Protein AF-A0A9W6AWZ1-F1 (afdb_monomer_lite)

InterPro domains:
  IPR001810 F-box domain [PS50181] (22-68)
  IPR036047 F-box-like domain superfamily [SSF81383] (18-100)

Radius of gyration: 22.12 Å; chains: 1; bounding box: 70×39×63 Å

Structure (mmCIF, N/CA/C/O backbone):
data_AF-A0A9W6AWZ1-F1
#
_entry.id   AF-A0A9W6AWZ1-F1
#
loop_
_atom_site.group_PDB
_atom_site.id
_atom_site.type_symbol
_atom_site.label_atom_id
_atom_site.label_alt_id
_atom_site.label_comp_id
_atom_site.label_asym_id
_atom_site.label_entity_id
_atom_site.label_seq_id
_atom_site.pdbx_PDB_ins_code
_atom_site.Cartn_x
_atom_site.Cartn_y
_atom_site.Cartn_z
_atom_site.occupancy
_atom_site.B_iso_or_equiv
_atom_site.auth_seq_id
_atom_site.auth_comp_id
_atom_site.auth_asym_id
_atom_site.auth_atom_id
_atom_site.pdbx_PDB_model_num
ATOM 1 N N . MET A 1 1 ? 7.495 22.831 8.424 1.00 39.12 1 MET A N 1
ATOM 2 C CA . MET A 1 1 ? 6.783 21.702 7.790 1.00 39.12 1 MET A CA 1
ATOM 3 C C . MET A 1 1 ? 7.810 21.012 6.913 1.00 39.12 1 MET A C 1
ATOM 5 O O . MET A 1 1 ? 8.041 21.479 5.810 1.00 39.12 1 MET A O 1
ATOM 9 N N . GLU A 1 2 ? 8.536 20.016 7.423 1.00 40.81 2 GLU A N 1
ATOM 10 C CA . GLU A 1 2 ? 9.503 19.313 6.572 1.00 40.81 2 GLU A CA 1
ATOM 11 C C . GLU A 1 2 ? 8.720 18.402 5.635 1.00 40.81 2 GLU A C 1
ATOM 13 O O . GLU A 1 2 ? 8.297 17.303 5.984 1.00 40.81 2 GLU A O 1
ATOM 18 N N . THR A 1 3 ? 8.425 18.916 4.447 1.00 54.72 3 THR A N 1
ATOM 19 C CA . THR A 1 3 ? 7.973 18.088 3.340 1.00 54.72 3 THR A CA 1
ATOM 20 C C . THR A 1 3 ? 9.076 17.070 3.088 1.00 54.72 3 THR A C 1
ATOM 22 O O . THR A 1 3 ? 10.195 17.474 2.774 1.00 54.72 3 THR A O 1
ATOM 25 N N . ASN A 1 4 ? 8.792 1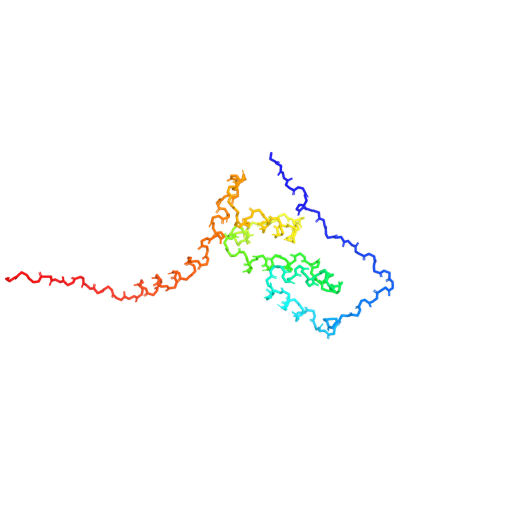5.775 3.243 1.00 66.44 4 ASN A N 1
ATOM 26 C CA . ASN A 1 4 ? 9.725 14.721 2.854 1.00 66.44 4 ASN A CA 1
ATOM 27 C C . ASN A 1 4 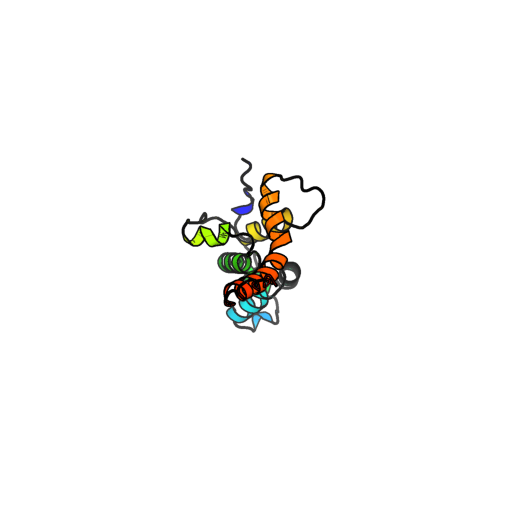? 9.941 14.824 1.335 1.00 66.44 4 ASN A C 1
ATOM 29 O O . ASN A 1 4 ? 9.192 14.258 0.539 1.00 66.44 4 ASN A O 1
ATOM 33 N N . SER A 1 5 ? 10.934 15.619 0.940 1.00 68.75 5 SER A N 1
ATOM 34 C CA . SER A 1 5 ? 11.281 15.934 -0.449 1.00 68.75 5 SER A CA 1
ATOM 35 C C . SER A 1 5 ? 11.625 14.670 -1.235 1.00 68.75 5 SER A C 1
ATOM 37 O O . SER A 1 5 ? 11.414 14.609 -2.446 1.00 68.75 5 SER A O 1
ATOM 39 N N . GLY A 1 6 ? 12.043 13.616 -0.526 1.00 78.62 6 GLY A N 1
ATOM 40 C CA . GLY A 1 6 ? 12.281 12.291 -1.071 1.00 78.62 6 GLY A CA 1
ATOM 41 C C . GLY A 1 6 ? 11.045 11.635 -1.686 1.00 78.62 6 GLY A C 1
ATOM 42 O O . GLY A 1 6 ? 11.215 10.779 -2.548 1.00 78.62 6 GLY A O 1
ATOM 43 N N . LEU A 1 7 ? 9.820 12.029 -1.312 1.00 84.62 7 LEU A N 1
ATOM 44 C CA . LEU A 1 7 ? 8.581 11.461 -1.868 1.00 84.62 7 LEU A CA 1
ATOM 45 C C . LEU A 1 7 ? 8.314 11.868 -3.321 1.00 84.62 7 LEU A C 1
ATOM 47 O O . LEU A 1 7 ? 7.504 11.225 -3.981 1.00 84.62 7 LEU A O 1
ATOM 51 N N . LYS A 1 8 ? 8.983 12.912 -3.815 1.00 85.81 8 LYS A N 1
ATOM 52 C CA . LYS A 1 8 ? 8.851 13.404 -5.195 1.00 85.81 8 LYS A CA 1
ATOM 53 C C . LYS A 1 8 ? 9.982 12.944 -6.108 1.00 85.81 8 LYS A C 1
ATOM 55 O O . LYS A 1 8 ? 9.989 13.237 -7.298 1.00 85.81 8 LYS A O 1
ATOM 60 N N . THR A 1 9 ? 10.978 12.252 -5.558 1.00 86.19 9 THR A N 1
ATOM 61 C CA . THR A 1 9 ? 12.109 11.786 -6.357 1.00 86.19 9 THR A CA 1
ATOM 62 C C . THR A 1 9 ? 11.634 10.711 -7.341 1.00 86.19 9 THR A C 1
ATOM 64 O O . THR A 1 9 ? 10.976 9.755 -6.909 1.00 86.19 9 THR A O 1
ATOM 67 N N . PRO A 1 10 ? 11.976 10.823 -8.636 1.00 83.19 10 PRO A N 1
ATOM 68 C CA . PRO A 1 10 ? 11.604 9.828 -9.635 1.00 83.19 10 PRO A CA 1
ATOM 69 C C . PRO A 1 10 ? 12.295 8.480 -9.381 1.00 83.19 10 PRO A C 1
ATOM 71 O O . PRO A 1 10 ? 13.177 8.346 -8.524 1.00 83.19 10 PRO A O 1
ATOM 74 N N . PHE A 1 11 ? 11.862 7.454 -10.112 1.00 83.38 11 PHE A N 1
ATOM 75 C CA . PHE A 1 11 ? 12.564 6.173 -10.140 1.00 83.38 11 PHE A CA 1
ATOM 76 C C . PHE A 1 11 ? 13.966 6.343 -10.733 1.00 83.38 11 PHE A C 1
ATOM 78 O O . PHE A 1 11 ? 14.197 7.222 -11.560 1.00 83.38 11 PHE A O 1
ATOM 85 N N . VAL A 1 12 ? 14.909 5.520 -10.270 1.00 82.69 12 VAL A N 1
ATOM 86 C CA . VAL A 1 12 ? 16.275 5.522 -10.802 1.00 82.69 12 VAL A CA 1
ATOM 87 C C . VAL A 1 12 ? 16.247 4.834 -12.156 1.00 82.69 12 VAL A C 1
ATOM 89 O O . VAL A 1 12 ? 15.901 3.654 -12.232 1.00 82.69 12 VAL A O 1
ATOM 92 N N . GLU A 1 13 ? 16.626 5.564 -13.197 1.00 78.69 13 GLU A N 1
ATOM 93 C CA . GLU A 1 13 ? 16.844 4.996 -14.519 1.00 78.69 13 GLU A CA 1
ATOM 94 C C . GLU A 1 13 ? 18.110 4.133 -14.485 1.00 78.69 13 GLU A C 1
ATOM 96 O O . GLU A 1 13 ? 19.180 4.574 -14.060 1.00 78.69 13 GLU A O 1
ATOM 101 N N . LEU A 1 14 ? 17.965 2.863 -14.856 1.00 78.75 14 LEU A N 1
ATOM 102 C CA . LEU A 1 14 ? 19.058 1.900 -14.854 1.00 78.75 14 LEU A CA 1
ATOM 103 C C . LEU A 1 14 ? 19.619 1.781 -16.269 1.00 78.75 14 LEU A C 1
ATOM 105 O O . LEU A 1 14 ? 18.917 1.336 -17.174 1.00 78.75 14 LEU A O 1
ATOM 109 N N . ASP A 1 15 ? 20.897 2.120 -16.444 1.00 79.06 15 ASP A N 1
ATOM 110 C CA . ASP A 1 15 ? 21.632 1.807 -17.671 1.00 79.06 15 ASP A CA 1
ATOM 111 C C . ASP A 1 15 ? 21.915 0.299 -17.719 1.00 79.06 15 ASP A C 1
ATOM 113 O O . ASP A 1 15 ? 22.820 -0.222 -17.058 1.00 79.06 15 ASP A O 1
ATOM 117 N N . LEU A 1 16 ? 21.089 -0.419 -18.480 1.00 74.81 16 LEU A N 1
ATOM 118 C CA . LEU A 1 16 ? 21.206 -1.864 -18.658 1.00 74.81 16 LEU A CA 1
ATOM 119 C C . LEU A 1 16 ? 22.311 -2.243 -19.652 1.00 74.81 16 LEU A C 1
ATOM 121 O O . LEU A 1 16 ? 22.721 -3.408 -19.666 1.00 74.81 16 LEU A O 1
ATOM 125 N N . ARG A 1 17 ? 22.818 -1.290 -20.452 1.00 80.31 17 ARG A N 1
ATOM 126 C CA . ARG A 1 17 ? 23.699 -1.557 -21.601 1.00 80.31 17 ARG A CA 1
ATOM 127 C C . ARG A 1 17 ? 23.169 -2.758 -22.405 1.00 80.31 17 ARG A C 1
ATOM 129 O O . ARG A 1 17 ? 21.983 -2.818 -22.713 1.00 80.31 17 ARG A O 1
ATOM 136 N N . ASP A 1 18 ? 24.013 -3.761 -22.648 1.00 75.06 18 ASP A N 1
ATOM 137 C CA . ASP A 1 18 ? 23.659 -5.006 -23.344 1.00 75.06 18 ASP A CA 1
ATOM 138 C C . ASP A 1 18 ? 23.222 -6.148 -22.409 1.00 75.06 18 ASP A C 1
ATOM 140 O O . ASP A 1 18 ? 23.031 -7.291 -22.841 1.00 75.06 18 ASP A O 1
ATOM 144 N N . ARG A 1 19 ? 23.088 -5.895 -21.100 1.00 69.19 19 ARG A N 1
ATOM 145 C CA . ARG A 1 19 ? 22.729 -6.947 -20.144 1.00 69.19 19 ARG A CA 1
ATOM 146 C C . ARG A 1 19 ? 21.257 -7.296 -20.313 1.00 69.19 19 ARG A C 1
ATOM 148 O O . ARG A 1 19 ? 20.378 -6.477 -20.068 1.00 69.19 19 ARG A O 1
ATOM 155 N N . LYS A 1 20 ? 20.991 -8.558 -20.652 1.00 71.56 20 LYS A N 1
ATOM 156 C CA . LYS A 1 20 ? 19.658 -9.168 -20.595 1.00 71.56 20 LYS A CA 1
ATOM 157 C C . LYS A 1 20 ? 19.607 -10.106 -19.391 1.00 71.56 20 LYS A C 1
ATOM 159 O O . LYS A 1 20 ? 20.061 -11.245 -19.502 1.00 71.56 20 LYS A O 1
ATOM 164 N N . PRO A 1 21 ? 19.118 -9.648 -18.226 1.00 68.75 21 PRO A N 1
ATOM 165 C CA . PRO A 1 21 ? 19.027 -10.496 -17.048 1.00 68.75 21 PRO A CA 1
ATOM 166 C C . PRO A 1 21 ? 18.102 -11.668 -17.353 1.00 68.75 21 PRO A C 1
ATOM 168 O O . PRO A 1 21 ? 16.927 -11.476 -17.671 1.00 68.75 21 PRO A O 1
ATOM 171 N N . VAL A 1 22 ? 18.628 -12.886 -17.260 1.00 79.81 22 VAL A N 1
ATOM 172 C CA . VAL A 1 22 ? 17.813 -14.089 -17.401 1.00 79.81 22 VAL A CA 1
ATOM 173 C C . VAL A 1 22 ? 16.963 -14.212 -16.143 1.00 79.81 22 VAL A C 1
ATOM 175 O O . VAL A 1 22 ? 17.479 -14.379 -15.043 1.00 79.81 22 VAL A O 1
ATOM 178 N N . SER A 1 23 ? 15.650 -14.099 -16.308 1.00 82.62 23 SER A N 1
ATOM 179 C CA . SER A 1 23 ? 14.681 -14.244 -15.228 1.00 82.62 23 SER A CA 1
ATOM 180 C C . SER A 1 23 ? 13.582 -15.207 -15.670 1.00 82.62 23 SER A C 1
ATOM 182 O O . SER A 1 23 ? 13.081 -15.056 -16.789 1.00 82.62 23 SER A O 1
ATOM 184 N N . PRO A 1 24 ? 13.159 -16.168 -14.826 1.00 87.25 24 PRO A N 1
ATOM 185 C CA . PRO A 1 24 ? 12.017 -17.024 -15.146 1.00 87.25 24 PRO A CA 1
ATOM 186 C C . PRO A 1 24 ? 10.737 -16.200 -15.349 1.00 87.25 24 PRO A C 1
ATOM 188 O O . PRO A 1 24 ? 9.905 -16.556 -16.179 1.00 87.25 24 PRO A O 1
ATOM 191 N N . PHE A 1 25 ? 10.627 -15.052 -14.671 1.00 89.62 25 PHE A N 1
ATOM 192 C CA . PHE A 1 25 ? 9.510 -14.119 -14.814 1.00 89.62 25 PHE A CA 1
ATOM 193 C C . PHE A 1 25 ? 9.493 -13.404 -16.167 1.00 89.62 25 PHE A C 1
ATOM 195 O O . PHE A 1 25 ? 8.422 -13.051 -16.641 1.00 89.62 25 PHE A O 1
ATOM 202 N N . GLY A 1 26 ? 10.644 -13.263 -16.835 1.00 86.88 26 GLY A N 1
ATOM 203 C CA . GLY A 1 26 ? 10.723 -12.629 -18.155 1.00 86.88 26 GLY A CA 1
ATOM 204 C C . GLY A 1 26 ? 10.045 -13.424 -19.276 1.00 86.88 26 GLY A C 1
ATOM 205 O O . GLY A 1 26 ? 9.911 -12.915 -20.383 1.00 86.88 26 GLY A O 1
ATOM 206 N N . LYS A 1 27 ? 9.629 -14.667 -19.004 1.00 89.69 27 LYS A N 1
ATOM 207 C CA . LYS A 1 27 ? 8.847 -15.508 -19.924 1.00 89.69 27 LYS A CA 1
ATOM 208 C C . LYS A 1 27 ? 7.336 -15.381 -19.709 1.00 89.69 27 LYS A C 1
ATOM 210 O O . LYS A 1 27 ? 6.571 -15.940 -20.490 1.00 89.69 27 LYS A O 1
ATOM 215 N N . LEU A 1 28 ? 6.910 -14.718 -18.635 1.00 92.69 28 LEU A N 1
ATOM 216 C CA . LEU A 1 28 ? 5.503 -14.553 -18.290 1.00 92.69 28 LEU A CA 1
ATOM 217 C C . LEU A 1 28 ? 4.960 -13.247 -18.889 1.00 92.69 28 LEU A C 1
ATOM 219 O O . LEU A 1 28 ? 5.715 -12.281 -19.018 1.00 92.69 28 LEU A O 1
ATOM 223 N N . PRO A 1 29 ? 3.655 -13.178 -19.204 1.00 93.44 29 PRO A N 1
ATOM 224 C CA . PRO A 1 29 ? 2.999 -11.908 -19.493 1.00 93.44 29 PRO A CA 1
ATOM 225 C C . PRO A 1 29 ? 3.147 -10.934 -18.319 1.00 93.44 29 PRO A C 1
ATOM 227 O O . PRO A 1 29 ? 3.098 -11.344 -17.153 1.00 93.44 29 PRO A O 1
ATOM 230 N N . LEU A 1 30 ? 3.302 -9.644 -18.623 1.00 91.06 30 LEU A N 1
ATOM 231 C CA . LEU A 1 30 ? 3.543 -8.594 -17.628 1.00 91.06 30 LEU A CA 1
ATOM 232 C C . LEU A 1 30 ? 2.448 -8.562 -16.556 1.00 91.06 30 LEU A C 1
ATOM 234 O O . LEU A 1 30 ? 2.730 -8.388 -15.372 1.00 91.06 30 LEU A O 1
ATOM 238 N N . GLU A 1 31 ? 1.204 -8.799 -16.963 1.00 92.44 31 GLU A N 1
ATOM 239 C CA . GLU A 1 31 ? 0.032 -8.826 -16.095 1.00 92.44 31 GLU A CA 1
ATOM 240 C C . GLU A 1 31 ? 0.156 -9.922 -15.035 1.00 92.44 31 GLU A C 1
ATOM 242 O O . GLU A 1 31 ? -0.174 -9.700 -13.872 1.00 92.44 31 GLU A O 1
ATOM 247 N N . ILE A 1 32 ? 0.677 -11.094 -15.411 1.00 95.06 32 ILE A N 1
ATOM 248 C CA . ILE A 1 32 ? 0.887 -12.211 -14.485 1.00 95.06 32 ILE A CA 1
ATOM 249 C C . ILE A 1 32 ? 1.982 -11.861 -13.483 1.00 95.06 32 ILE A C 1
ATOM 251 O O . ILE A 1 32 ? 1.812 -12.089 -12.286 1.00 95.06 32 ILE A O 1
ATOM 255 N N . VAL A 1 33 ? 3.075 -11.247 -13.942 1.00 94.31 33 VAL A N 1
ATOM 256 C CA . VAL A 1 33 ? 4.145 -10.776 -13.053 1.00 94.31 33 VAL A CA 1
ATOM 257 C C . VAL A 1 33 ? 3.610 -9.732 -12.069 1.00 94.31 33 VAL A C 1
ATOM 259 O O . VAL A 1 33 ? 3.893 -9.813 -10.875 1.00 94.31 33 VAL A O 1
ATOM 262 N N . TYR A 1 34 ? 2.775 -8.797 -12.531 1.00 93.31 34 TYR A N 1
ATOM 263 C CA . TYR A 1 34 ? 2.111 -7.817 -11.670 1.00 93.31 34 TYR A CA 1
ATOM 264 C C . TYR A 1 34 ? 1.226 -8.477 -10.619 1.00 93.31 34 TYR A C 1
ATOM 266 O O . TYR A 1 34 ? 1.311 -8.106 -9.450 1.00 93.31 34 TYR A O 1
ATOM 274 N N . GLN A 1 35 ? 0.409 -9.462 -10.999 1.00 93.81 35 GLN A N 1
ATOM 275 C CA . GLN A 1 35 ? -0.430 -10.183 -10.041 1.00 93.81 35 GLN A CA 1
ATOM 276 C C . GLN A 1 35 ? 0.418 -10.899 -8.992 1.00 93.81 35 GLN A C 1
ATOM 278 O O . GLN A 1 35 ? 0.181 -10.705 -7.802 1.00 93.81 35 GLN A O 1
ATOM 283 N N . ILE A 1 36 ? 1.453 -11.637 -9.412 1.00 94.75 36 ILE A N 1
ATOM 284 C CA . ILE A 1 36 ? 2.392 -12.297 -8.493 1.00 94.75 36 ILE A CA 1
ATOM 285 C C . ILE A 1 36 ? 2.936 -11.278 -7.488 1.00 94.75 36 ILE A C 1
ATOM 287 O O . ILE A 1 36 ? 2.792 -11.473 -6.285 1.00 94.75 36 ILE A O 1
ATOM 291 N N . CYS A 1 37 ? 3.482 -10.157 -7.967 1.00 95.06 37 CYS A N 1
ATOM 292 C CA . CYS A 1 37 ? 4.027 -9.111 -7.106 1.00 95.06 37 CYS A CA 1
ATOM 293 C C . CYS A 1 37 ? 2.981 -8.504 -6.156 1.00 95.06 37 CYS A C 1
ATOM 295 O O . CYS A 1 37 ? 3.320 -8.183 -5.019 1.00 95.06 37 CYS A O 1
ATOM 297 N N . LYS A 1 38 ? 1.716 -8.362 -6.578 1.00 93.25 38 LYS A N 1
ATOM 298 C CA . LYS A 1 38 ? 0.637 -7.820 -5.731 1.00 93.25 38 LYS A CA 1
ATOM 299 C C . LYS A 1 38 ? 0.196 -8.765 -4.614 1.00 93.25 38 LYS A C 1
ATOM 301 O O . LYS A 1 38 ? -0.292 -8.277 -3.597 1.00 93.25 38 LYS A O 1
ATOM 306 N N . PHE A 1 39 ? 0.371 -10.074 -4.783 1.00 94.19 39 PHE A N 1
ATOM 307 C CA . PHE A 1 39 ? 0.070 -11.072 -3.750 1.00 94.19 39 PHE A CA 1
ATOM 308 C C . PHE A 1 39 ? 1.207 -11.282 -2.744 1.00 94.19 39 PHE A C 1
ATOM 310 O O . PHE A 1 39 ? 0.993 -11.912 -1.709 1.00 94.19 39 PHE A O 1
ATOM 317 N N . LEU A 1 40 ? 2.409 -10.769 -3.018 1.00 94.62 40 LEU A N 1
ATOM 318 C CA . LEU A 1 40 ? 3.533 -10.903 -2.098 1.00 94.62 40 LEU A CA 1
ATOM 319 C C . LEU A 1 40 ? 3.411 -9.925 -0.920 1.00 94.62 40 LEU A C 1
ATOM 321 O O . LEU A 1 40 ? 3.131 -8.741 -1.140 1.00 94.62 40 LEU A O 1
ATOM 325 N N . PRO A 1 41 ? 3.710 -10.370 0.317 1.00 92.00 41 PRO A N 1
ATOM 326 C CA . PRO A 1 41 ? 3.975 -9.468 1.430 1.00 92.00 41 PRO A CA 1
ATOM 327 C C . PRO A 1 41 ? 5.126 -8.513 1.102 1.00 92.00 41 PRO A C 1
ATOM 329 O O . PRO A 1 41 ? 6.022 -8.853 0.328 1.00 92.00 41 PRO A O 1
ATOM 332 N N . SER A 1 42 ? 5.134 -7.345 1.742 1.00 90.62 42 SER A N 1
ATOM 333 C CA . SER A 1 42 ? 6.127 -6.289 1.502 1.00 90.62 42 SER A CA 1
ATOM 334 C C . SER A 1 42 ? 7.573 -6.778 1.509 1.00 90.62 42 SER A C 1
ATOM 336 O O . SER A 1 42 ? 8.334 -6.497 0.584 1.00 90.62 42 SER A O 1
ATOM 338 N N . ASP A 1 43 ? 7.954 -7.538 2.538 1.00 91.94 43 ASP A N 1
ATOM 339 C CA . ASP A 1 43 ? 9.334 -7.988 2.715 1.00 91.94 43 ASP A CA 1
ATOM 340 C C . ASP A 1 43 ? 9.739 -8.985 1.625 1.00 91.94 43 ASP A C 1
ATOM 342 O O . ASP A 1 43 ? 10.839 -8.902 1.080 1.00 91.94 43 ASP A O 1
ATOM 346 N N . SER A 1 44 ? 8.821 -9.869 1.224 1.00 95.31 44 SER A N 1
ATOM 347 C CA . SER A 1 44 ? 9.030 -10.789 0.103 1.00 95.31 44 SER A CA 1
ATOM 348 C C . SER A 1 44 ? 9.110 -10.054 -1.233 1.00 95.31 44 SER A C 1
ATOM 350 O O . SER A 1 44 ? 9.945 -10.400 -2.067 1.00 95.31 44 SER A O 1
ATOM 352 N N . LEU A 1 45 ? 8.285 -9.022 -1.439 1.00 94.81 45 LEU A N 1
ATOM 353 C CA . LEU A 1 45 ? 8.342 -8.186 -2.636 1.00 94.81 45 LEU A CA 1
ATOM 354 C C . LEU A 1 45 ? 9.680 -7.441 -2.719 1.00 94.81 45 LEU A C 1
ATOM 356 O O . LEU A 1 45 ? 10.304 -7.436 -3.778 1.00 94.81 45 LEU A O 1
ATOM 360 N N . LYS A 1 46 ? 10.160 -6.866 -1.608 1.00 92.69 46 LYS A N 1
ATOM 361 C CA . LYS A 1 46 ? 11.481 -6.218 -1.539 1.00 92.69 46 LYS A CA 1
ATOM 362 C C . LYS A 1 46 ? 12.594 -7.199 -1.885 1.00 92.69 46 LYS A C 1
ATOM 364 O O . LYS A 1 46 ? 13.337 -6.939 -2.830 1.00 92.69 46 LYS A O 1
ATOM 369 N N . ALA A 1 47 ? 12.639 -8.348 -1.211 1.00 94.81 47 ALA A N 1
ATOM 370 C CA . ALA A 1 47 ? 13.629 -9.387 -1.478 1.00 94.81 47 ALA A CA 1
ATOM 371 C C . ALA A 1 47 ? 13.601 -9.839 -2.949 1.00 94.81 47 ALA A C 1
ATOM 373 O O . ALA A 1 47 ? 14.645 -9.992 -3.579 1.00 94.81 47 ALA A O 1
ATOM 374 N N . LEU A 1 48 ? 12.410 -9.981 -3.541 1.00 93.94 48 LEU A N 1
ATOM 375 C CA . LEU A 1 48 ? 12.271 -10.344 -4.949 1.00 93.94 48 LEU A CA 1
ATOM 376 C C . LEU A 1 48 ? 12.778 -9.242 -5.894 1.00 93.94 48 LEU A C 1
ATOM 378 O O . LEU A 1 48 ? 13.436 -9.548 -6.890 1.00 93.94 48 LEU A O 1
ATOM 382 N N . THR A 1 49 ? 12.507 -7.968 -5.593 1.00 92.62 49 THR A N 1
ATOM 383 C CA . THR A 1 49 ? 13.026 -6.839 -6.385 1.00 92.62 49 THR A CA 1
ATOM 384 C C . THR A 1 49 ? 14.542 -6.684 -6.285 1.00 92.62 49 THR A C 1
ATOM 386 O O . THR A 1 49 ? 15.152 -6.149 -7.206 1.00 92.62 49 THR A O 1
ATOM 389 N N . GLU A 1 50 ? 15.158 -7.147 -5.199 1.00 91.25 50 GLU A N 1
ATOM 390 C CA . GLU A 1 50 ? 16.615 -7.183 -5.039 1.00 91.25 50 GLU A CA 1
ATOM 391 C C . GLU A 1 50 ? 17.229 -8.384 -5.771 1.00 91.25 50 GLU A C 1
ATOM 393 O O . GLU A 1 50 ? 18.268 -8.256 -6.416 1.00 91.25 50 GLU A O 1
ATOM 398 N N . ALA A 1 51 ? 16.559 -9.539 -5.732 1.00 91.56 51 ALA A N 1
ATOM 399 C CA . ALA A 1 51 ? 17.031 -10.772 -6.357 1.00 91.56 51 ALA A CA 1
ATOM 400 C C . ALA A 1 51 ? 16.854 -10.805 -7.887 1.00 91.56 51 ALA A C 1
ATOM 402 O O . ALA A 1 51 ? 17.562 -11.543 -8.573 1.00 91.56 51 ALA A O 1
ATOM 403 N N . SER A 1 52 ? 15.907 -10.043 -8.447 1.00 91.06 52 SER A N 1
ATOM 404 C CA . SER A 1 52 ? 15.604 -10.060 -9.881 1.00 91.06 52 SER A CA 1
ATOM 405 C C . SER A 1 52 ? 15.531 -8.659 -10.476 1.00 91.06 52 SER A C 1
ATOM 407 O O . SER A 1 52 ? 14.575 -7.919 -10.248 1.00 91.06 52 SER A O 1
ATOM 409 N N . LEU A 1 53 ? 16.488 -8.334 -11.354 1.00 88.75 53 LEU A N 1
ATOM 410 C CA . LEU A 1 53 ? 16.483 -7.071 -12.100 1.00 88.75 53 LEU A CA 1
ATOM 411 C C . LEU A 1 53 ? 15.226 -6.915 -12.971 1.00 88.75 53 LEU A C 1
ATOM 413 O O . LEU A 1 53 ? 14.694 -5.818 -13.086 1.00 88.75 53 LEU A O 1
ATOM 417 N N . HIS A 1 54 ? 14.704 -8.009 -13.538 1.00 90.19 54 HIS A N 1
ATOM 418 C CA . HIS A 1 54 ? 13.444 -7.965 -14.284 1.00 90.19 54 HIS A CA 1
ATOM 419 C C . HIS A 1 54 ? 12.287 -7.488 -13.394 1.00 90.19 54 HIS A C 1
ATOM 421 O O . HIS A 1 54 ? 11.567 -6.570 -13.771 1.00 90.19 54 HIS A O 1
ATOM 427 N N . ILE A 1 55 ? 12.152 -8.048 -12.187 1.00 92.75 55 ILE A N 1
ATOM 428 C CA . ILE A 1 55 ? 11.112 -7.632 -11.234 1.00 92.75 55 ILE A CA 1
ATOM 429 C C . ILE A 1 55 ? 11.355 -6.207 -10.739 1.00 92.75 55 ILE A C 1
ATOM 431 O O . ILE A 1 55 ? 10.406 -5.433 -10.603 1.00 92.75 55 ILE A O 1
ATOM 435 N N . HIS A 1 56 ? 12.614 -5.826 -10.512 1.00 91.38 56 HIS A N 1
ATOM 436 C CA . HIS A 1 56 ? 12.959 -4.452 -10.172 1.00 91.38 56 HIS A CA 1
ATOM 437 C C . HIS A 1 56 ? 12.390 -3.471 -11.200 1.00 91.38 56 HIS A C 1
ATOM 439 O O . HIS A 1 56 ? 11.656 -2.569 -10.815 1.00 91.38 56 HIS A O 1
ATOM 445 N N . LEU A 1 57 ? 12.683 -3.682 -12.488 1.00 89.06 57 LEU A N 1
ATOM 446 C CA . LEU A 1 57 ? 12.243 -2.817 -13.588 1.00 89.06 57 LEU A CA 1
ATOM 447 C C . LEU A 1 57 ? 10.721 -2.810 -13.737 1.00 89.06 57 LEU A C 1
ATOM 449 O O . LEU A 1 57 ? 10.106 -1.753 -13.810 1.00 89.06 57 LEU A O 1
ATOM 453 N N . VAL A 1 58 ? 10.106 -3.991 -13.712 1.00 89.44 58 VAL A N 1
ATOM 454 C CA . VAL A 1 58 ? 8.652 -4.170 -13.816 1.00 89.44 58 VAL A CA 1
ATOM 455 C C . VAL A 1 58 ? 7.916 -3.428 -12.695 1.00 89.44 58 VAL A C 1
ATOM 457 O O . VAL A 1 58 ? 6.879 -2.814 -12.934 1.00 89.44 58 VAL A O 1
ATOM 460 N N . THR A 1 59 ? 8.471 -3.412 -11.481 1.00 91.69 59 THR A N 1
ATOM 461 C CA . THR A 1 59 ? 7.907 -2.669 -10.343 1.00 91.69 59 THR A CA 1
ATOM 462 C C . THR A 1 59 ? 8.326 -1.195 -10.290 1.00 91.69 59 THR A C 1
ATOM 464 O O . THR A 1 59 ? 7.941 -0.508 -9.349 1.00 91.69 59 THR A O 1
ATOM 467 N N . GLN A 1 60 ? 9.065 -0.647 -11.262 1.00 89.50 60 GLN A N 1
ATOM 468 C CA . GLN A 1 60 ? 9.297 0.807 -11.373 1.00 89.50 60 GLN A CA 1
ATOM 469 C C . GLN A 1 60 ? 8.105 1.559 -12.002 1.00 89.50 60 GLN A C 1
ATOM 471 O O . GLN A 1 60 ? 8.269 2.618 -12.599 1.00 89.50 60 GLN A O 1
ATOM 476 N N . ASP A 1 61 ? 6.889 1.038 -11.845 1.00 89.94 61 ASP A N 1
ATOM 477 C CA . ASP A 1 61 ? 5.657 1.696 -12.263 1.00 89.94 61 ASP A CA 1
ATOM 478 C C . ASP A 1 61 ? 4.930 2.316 -11.059 1.00 89.94 61 ASP A C 1
ATOM 480 O O . ASP A 1 61 ? 4.660 1.667 -10.045 1.00 89.94 61 ASP A O 1
ATOM 484 N N . ASN A 1 62 ? 4.584 3.596 -11.171 1.00 91.31 62 ASN A N 1
ATOM 485 C CA . ASN A 1 62 ? 3.910 4.322 -10.102 1.00 91.31 62 ASN A CA 1
ATOM 486 C C . ASN A 1 62 ? 2.467 3.829 -9.890 1.00 91.31 62 ASN A C 1
ATOM 488 O O . ASN A 1 62 ? 1.970 3.839 -8.760 1.00 91.31 62 ASN A O 1
ATOM 492 N N . LEU A 1 63 ? 1.795 3.381 -10.959 1.00 89.94 63 LEU A N 1
ATOM 493 C CA . LEU A 1 63 ? 0.435 2.852 -10.875 1.00 89.94 63 LEU A CA 1
ATOM 494 C C . LEU A 1 63 ? 0.411 1.523 -10.112 1.00 89.94 63 LEU A C 1
ATOM 496 O O . LEU A 1 63 ? -0.444 1.352 -9.239 1.00 89.94 63 LEU A O 1
ATOM 500 N N . PHE A 1 64 ? 1.373 0.633 -10.372 1.00 93.06 64 PHE A N 1
ATOM 501 C CA . PHE A 1 64 ? 1.582 -0.588 -9.596 1.00 93.06 64 PHE A CA 1
ATOM 502 C C . PHE A 1 64 ? 1.639 -0.292 -8.091 1.00 93.06 64 PHE A C 1
ATOM 504 O O . PHE A 1 64 ? 0.835 -0.836 -7.332 1.00 93.06 64 PHE A O 1
ATOM 511 N N . TRP A 1 65 ? 2.514 0.620 -7.648 1.00 93.56 65 TRP A N 1
ATOM 512 C CA . TRP A 1 65 ? 2.647 0.933 -6.218 1.00 93.56 65 TRP A CA 1
ATOM 513 C C . TRP A 1 65 ? 1.404 1.597 -5.640 1.00 93.56 65 TRP A C 1
ATOM 515 O O . TRP A 1 65 ? 1.021 1.281 -4.517 1.00 93.56 65 TRP A O 1
ATOM 525 N N . LYS A 1 66 ? 0.722 2.458 -6.403 1.00 91.44 66 LYS A N 1
ATOM 526 C CA . LYS A 1 66 ? -0.560 3.033 -5.980 1.00 91.44 66 LYS A CA 1
ATOM 527 C C . LYS A 1 66 ? -1.589 1.941 -5.688 1.00 91.44 66 LYS A C 1
ATOM 529 O O . LYS A 1 66 ? -2.221 1.960 -4.634 1.00 91.44 66 LYS A O 1
ATOM 534 N N . GLN A 1 67 ? -1.745 0.983 -6.601 1.00 91.50 67 GLN A N 1
ATOM 535 C CA . GLN A 1 67 ? -2.669 -0.137 -6.418 1.00 91.50 67 GLN A CA 1
ATOM 536 C C . GLN A 1 67 ? -2.225 -1.061 -5.279 1.00 91.50 67 GLN A C 1
ATOM 538 O O . GLN A 1 67 ? -3.054 -1.511 -4.491 1.00 91.50 67 GLN A O 1
ATOM 543 N N . TYR A 1 68 ? -0.923 -1.326 -5.172 1.00 93.69 68 TYR A N 1
ATOM 544 C CA . TYR A 1 68 ? -0.350 -2.147 -4.111 1.00 93.69 68 TYR A CA 1
ATOM 545 C C . TYR A 1 68 ? -0.607 -1.537 -2.729 1.00 93.69 68 TYR A C 1
ATOM 547 O O . TYR A 1 68 ? -1.038 -2.244 -1.821 1.00 93.69 68 TYR A O 1
ATOM 555 N N . MET A 1 69 ? -0.436 -0.219 -2.583 1.00 92.62 69 MET A N 1
ATOM 556 C CA . MET A 1 69 ? -0.785 0.527 -1.371 1.00 92.62 69 MET A CA 1
ATOM 557 C C . MET A 1 69 ? -2.276 0.434 -1.047 1.00 92.62 69 MET A C 1
ATOM 559 O O . MET A 1 69 ? -2.635 0.171 0.095 1.00 92.62 69 MET A O 1
ATOM 563 N N . GLN A 1 70 ? -3.145 0.634 -2.041 1.00 90.81 70 GLN A N 1
ATOM 564 C CA . GLN A 1 70 ? -4.597 0.570 -1.845 1.00 90.81 70 GLN A CA 1
ATOM 565 C C . GLN A 1 70 ? -5.058 -0.792 -1.319 1.00 90.81 70 GLN A C 1
ATOM 567 O O . GLN A 1 70 ? -6.007 -0.844 -0.542 1.00 90.81 70 GLN A O 1
ATOM 572 N N . GLN A 1 71 ? -4.386 -1.866 -1.735 1.00 90.62 71 GLN A N 1
ATOM 573 C CA . GLN A 1 71 ? -4.671 -3.230 -1.301 1.00 90.62 71 GLN A CA 1
ATOM 574 C C . GLN A 1 71 ? -4.034 -3.564 0.058 1.00 90.62 71 GLN A C 1
ATOM 576 O O . GLN A 1 71 ? -4.689 -4.155 0.906 1.00 90.62 71 GLN A O 1
ATOM 581 N N . ASN A 1 72 ? -2.768 -3.192 0.277 1.00 91.75 72 ASN A N 1
ATOM 582 C CA . ASN A 1 72 ? -1.986 -3.634 1.442 1.00 91.75 72 ASN A CA 1
ATOM 583 C C . ASN A 1 72 ? -2.001 -2.648 2.624 1.00 91.75 72 ASN A C 1
ATOM 585 O O . ASN A 1 72 ? -1.518 -2.971 3.709 1.00 91.75 72 ASN A O 1
ATOM 589 N N . MET A 1 73 ? -2.535 -1.437 2.442 1.00 92.25 73 MET A N 1
ATOM 590 C CA . MET A 1 73 ? -2.688 -0.428 3.498 1.00 92.25 73 MET A CA 1
ATOM 591 C C . MET A 1 73 ? -4.146 0.059 3.616 1.00 92.25 73 MET A C 1
ATOM 593 O O . MET A 1 73 ? -4.396 1.263 3.526 1.00 92.25 73 MET A O 1
ATOM 597 N N . PRO A 1 74 ? -5.128 -0.840 3.834 1.00 91.19 74 PRO A N 1
ATOM 598 C CA . PRO A 1 74 ? -6.547 -0.468 3.920 1.00 91.19 74 PRO A CA 1
ATOM 599 C C . PRO A 1 74 ? -6.856 0.502 5.078 1.00 91.19 74 PRO A C 1
ATOM 601 O O . PRO A 1 74 ? -7.744 1.343 4.970 1.00 91.19 74 PRO A O 1
ATOM 604 N N . TRP A 1 75 ? -6.048 0.472 6.141 1.00 91.25 75 TRP A N 1
ATOM 605 C CA . TRP A 1 75 ? -6.091 1.390 7.288 1.00 91.25 75 TRP A CA 1
ATOM 606 C C . TRP A 1 75 ? -5.673 2.839 6.977 1.00 91.25 75 TRP A C 1
ATOM 608 O O . TRP A 1 75 ? -5.847 3.733 7.815 1.00 91.25 75 TRP A O 1
ATOM 618 N N . PHE A 1 76 ? -5.098 3.091 5.797 1.00 91.44 76 PHE A N 1
ATOM 619 C CA . PHE A 1 76 ? -4.715 4.420 5.322 1.00 91.44 76 PHE A CA 1
ATOM 620 C C . PHE A 1 76 ? -5.775 4.965 4.356 1.00 91.44 76 PHE A C 1
ATOM 622 O O . PHE A 1 76 ? -5.568 5.086 3.144 1.00 91.44 76 PHE A O 1
ATOM 629 N N . TRP A 1 77 ? -6.955 5.270 4.898 1.00 84.56 77 TRP A N 1
ATOM 630 C CA . TRP A 1 77 ? -8.116 5.705 4.118 1.00 84.56 77 TRP A CA 1
ATOM 631 C C . TRP A 1 77 ? -7.898 7.023 3.371 1.00 84.56 77 TRP A C 1
ATOM 633 O O . TRP A 1 77 ? -8.630 7.303 2.427 1.00 84.56 77 TRP A O 1
ATOM 643 N N . GLU A 1 78 ? -6.892 7.824 3.727 1.00 85.00 78 GLU A N 1
ATOM 644 C CA . GLU A 1 78 ? -6.555 9.065 3.028 1.00 85.00 78 GLU A CA 1
ATOM 645 C C . GLU A 1 78 ? -6.224 8.790 1.554 1.00 85.00 78 GLU A C 1
ATOM 647 O O . GLU A 1 78 ? -6.620 9.549 0.670 1.00 85.00 78 GLU A O 1
ATOM 652 N N . LEU A 1 79 ? -5.587 7.649 1.268 1.00 80.56 79 LEU A N 1
ATOM 653 C CA . LEU A 1 79 ? -5.310 7.206 -0.099 1.00 80.56 79 LEU A CA 1
ATOM 654 C C . LEU A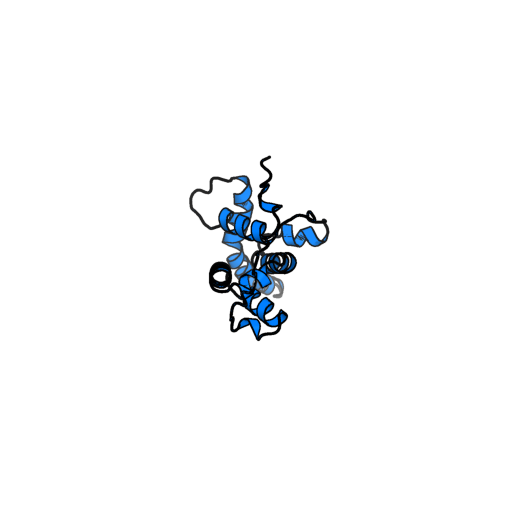 1 79 ? -6.580 6.802 -0.863 1.00 80.56 79 LEU A C 1
ATOM 656 O O . LEU A 1 79 ? -6.635 6.935 -2.087 1.00 80.56 79 LEU A O 1
ATOM 660 N N . GLN A 1 80 ? -7.599 6.314 -0.154 1.00 74.94 80 GLN A N 1
ATOM 661 C CA . GLN A 1 80 ? -8.886 5.927 -0.736 1.00 74.94 80 GLN A CA 1
ATOM 662 C C . GLN A 1 80 ? -9.794 7.146 -0.948 1.00 74.94 80 GLN A C 1
ATOM 664 O O . GLN A 1 80 ? -10.427 7.274 -1.996 1.00 74.94 80 GLN A O 1
ATOM 669 N N . ALA A 1 81 ? -9.803 8.079 0.008 1.00 71.75 81 ALA A N 1
ATOM 670 C CA . ALA A 1 81 ? -10.527 9.348 -0.060 1.00 71.75 81 ALA A CA 1
ATOM 671 C C . ALA A 1 81 ? -9.964 10.278 -1.149 1.00 71.75 81 ALA A C 1
ATOM 673 O O . ALA A 1 81 ? -10.707 11.029 -1.784 1.00 71.75 81 ALA A O 1
ATOM 674 N N . ALA A 1 82 ? -8.666 10.161 -1.447 1.00 64.69 82 ALA A N 1
ATOM 675 C CA . ALA A 1 82 ? -8.011 10.859 -2.549 1.00 64.69 82 ALA A CA 1
ATOM 676 C C . ALA A 1 82 ? -8.507 10.442 -3.950 1.00 64.69 82 ALA A C 1
ATOM 678 O O . ALA A 1 82 ? -8.035 10.986 -4.942 1.00 64.69 82 ALA A O 1
ATOM 679 N N . LYS A 1 83 ? -9.488 9.535 -4.096 1.00 59.78 83 LYS A N 1
ATOM 680 C CA . LYS A 1 83 ? -10.157 9.327 -5.397 1.00 59.78 83 LYS A CA 1
ATOM 681 C C . LYS A 1 83 ? -10.785 10.618 -5.948 1.00 59.78 83 LYS A C 1
ATOM 683 O O . LYS A 1 83 ? -10.816 10.787 -7.162 1.00 59.78 83 LYS A O 1
ATOM 688 N N . ASN A 1 84 ? -11.197 11.540 -5.070 1.00 56.34 84 ASN A N 1
ATOM 689 C CA . ASN A 1 84 ? -11.813 12.819 -5.448 1.00 56.34 84 ASN A CA 1
ATOM 690 C C . ASN A 1 84 ? -10.849 14.020 -5.389 1.00 56.34 84 ASN A C 1
ATOM 692 O O . ASN A 1 84 ? -11.175 15.093 -5.890 1.00 56.34 84 ASN A O 1
ATOM 696 N N . GLN A 1 85 ? -9.661 13.860 -4.797 1.00 63.44 85 GLN A N 1
ATOM 697 C CA . GLN A 1 85 ? -8.641 14.909 -4.701 1.00 63.44 85 GLN A CA 1
ATOM 698 C C . GLN A 1 85 ? -7.432 14.502 -5.539 1.00 63.44 85 GLN A C 1
ATOM 700 O O . GLN A 1 85 ? -6.838 13.454 -5.304 1.00 63.44 85 GLN A O 1
ATOM 705 N N . LYS A 1 86 ? -7.043 15.318 -6.525 1.00 64.69 86 LYS A N 1
ATOM 706 C CA . LYS A 1 86 ? -5.861 15.023 -7.347 1.00 64.69 86 LYS A CA 1
ATOM 707 C C . LYS A 1 86 ? -4.622 14.969 -6.449 1.00 64.69 86 LYS A C 1
ATOM 709 O O . LYS A 1 86 ? -4.153 16.003 -5.978 1.00 64.69 86 LYS A O 1
ATOM 714 N N . ALA A 1 87 ? -4.101 13.763 -6.223 1.00 71.31 87 ALA A N 1
ATOM 715 C CA . ALA A 1 87 ? -2.778 13.591 -5.639 1.00 71.31 87 ALA A CA 1
ATOM 716 C C . ALA A 1 87 ? -1.744 14.349 -6.497 1.00 71.31 87 ALA A C 1
ATOM 718 O O . ALA A 1 87 ? -1.947 14.470 -7.712 1.00 71.31 87 ALA A O 1
ATOM 719 N N . PRO A 1 88 ? -0.651 14.853 -5.900 1.00 80.00 88 PRO A N 1
ATOM 720 C CA . PRO A 1 88 ? 0.411 15.502 -6.659 1.00 80.00 88 PRO A CA 1
ATOM 721 C C . PRO A 1 88 ? 0.889 14.594 -7.797 1.00 80.00 88 PRO A C 1
ATOM 723 O O . PRO A 1 88 ? 1.145 13.409 -7.576 1.00 80.00 88 PRO A O 1
ATOM 726 N N . ALA A 1 89 ? 0.987 15.137 -9.013 1.00 77.75 89 ALA A N 1
ATOM 727 C CA . ALA A 1 89 ? 1.379 14.365 -10.196 1.00 77.75 89 ALA A CA 1
ATOM 728 C C . ALA A 1 89 ? 2.798 13.776 -10.075 1.00 77.75 89 ALA A C 1
ATOM 730 O O . ALA A 1 89 ? 3.107 12.769 -10.700 1.00 77.75 89 ALA A O 1
ATOM 731 N N . ASP A 1 90 ? 3.635 14.392 -9.241 1.00 84.81 90 ASP A N 1
ATOM 732 C CA . ASP A 1 90 ? 5.020 14.023 -8.961 1.00 84.81 90 ASP A CA 1
ATOM 733 C C . ASP A 1 90 ? 5.180 13.075 -7.757 1.00 84.81 90 ASP A C 1
ATOM 735 O O . ASP A 1 90 ? 6.301 12.783 -7.347 1.00 84.81 90 ASP A O 1
ATOM 739 N N . LEU A 1 91 ? 4.087 12.581 -7.165 1.00 88.81 91 LEU A N 1
ATOM 740 C CA . LEU A 1 91 ? 4.155 11.678 -6.017 1.00 88.81 91 LEU A CA 1
ATOM 741 C C . LEU A 1 91 ? 4.682 10.293 -6.420 1.00 88.81 91 LEU A C 1
ATOM 743 O O . LEU A 1 91 ? 4.047 9.577 -7.193 1.00 88.81 91 LEU A O 1
ATOM 747 N N . ASN A 1 92 ? 5.792 9.871 -5.817 1.00 92.12 92 ASN A N 1
ATOM 748 C CA . ASN A 1 92 ? 6.327 8.520 -5.948 1.00 92.12 92 ASN A CA 1
ATOM 749 C C . ASN A 1 92 ? 5.677 7.582 -4.914 1.00 92.12 92 ASN A C 1
ATOM 751 O O . ASN A 1 92 ? 6.051 7.565 -3.735 1.00 92.12 92 ASN A O 1
ATOM 755 N N . TYR A 1 93 ? 4.722 6.762 -5.360 1.00 92.31 93 TYR A N 1
ATOM 756 C CA . TYR A 1 93 ? 3.987 5.831 -4.501 1.00 92.31 93 TYR A CA 1
ATOM 757 C C . TYR A 1 93 ? 4.876 4.724 -3.918 1.00 92.31 93 TYR A C 1
ATOM 759 O O . TYR A 1 93 ? 4.631 4.304 -2.790 1.00 92.31 93 TYR A O 1
ATOM 767 N N . LYS A 1 94 ? 5.951 4.295 -4.599 1.00 92.94 94 LYS A N 1
ATOM 768 C CA . LYS A 1 94 ? 6.917 3.331 -4.028 1.00 92.94 94 LYS A CA 1
ATOM 769 C C . LYS A 1 94 ? 7.567 3.896 -2.775 1.00 92.94 94 LYS A C 1
ATOM 771 O O . LYS A 1 94 ? 7.627 3.243 -1.736 1.00 92.94 94 LYS A O 1
ATOM 776 N N . ARG A 1 95 ? 8.051 5.134 -2.871 1.00 92.06 95 ARG A N 1
ATOM 777 C CA . ARG A 1 95 ? 8.710 5.813 -1.752 1.00 92.06 95 ARG A CA 1
ATOM 778 C C . ARG A 1 95 ? 7.729 6.137 -0.638 1.00 92.06 95 ARG A C 1
ATOM 780 O O . ARG A 1 95 ? 8.068 5.953 0.527 1.00 92.06 95 ARG A O 1
ATOM 787 N N . MET A 1 96 ? 6.514 6.557 -0.986 1.00 91.81 96 MET A N 1
ATOM 788 C CA . MET A 1 96 ? 5.444 6.772 -0.015 1.00 91.81 96 MET A CA 1
ATOM 789 C C . MET A 1 96 ? 5.104 5.487 0.740 1.00 91.81 96 MET A C 1
ATOM 791 O O . MET A 1 96 ? 5.025 5.520 1.966 1.00 91.81 96 MET A O 1
ATOM 795 N N . TYR A 1 97 ? 4.968 4.362 0.033 1.00 92.56 97 TYR A N 1
ATOM 796 C CA . TYR A 1 97 ? 4.749 3.052 0.637 1.00 92.56 97 TYR A CA 1
ATOM 797 C C . TYR A 1 97 ? 5.869 2.695 1.615 1.00 92.56 97 TYR A C 1
ATOM 799 O O . TYR A 1 97 ? 5.597 2.457 2.788 1.00 92.56 97 TYR A O 1
ATOM 807 N N . MET A 1 98 ? 7.130 2.734 1.170 1.00 91.12 98 MET A N 1
ATOM 808 C CA . MET A 1 98 ? 8.285 2.402 2.014 1.00 91.12 98 MET A CA 1
ATOM 809 C C . MET A 1 98 ? 8.393 3.316 3.242 1.00 91.12 98 MET A C 1
ATOM 811 O O . MET A 1 98 ? 8.711 2.859 4.341 1.00 91.12 98 MET A O 1
ATOM 815 N N . TRP A 1 99 ? 8.121 4.611 3.071 1.00 90.44 99 TRP A N 1
ATOM 816 C CA . TRP A 1 99 ? 8.134 5.579 4.163 1.00 90.44 99 TRP A CA 1
ATOM 817 C C . TRP A 1 99 ? 7.012 5.311 5.172 1.00 90.44 99 TRP A C 1
ATOM 819 O O . TRP A 1 99 ? 7.295 5.198 6.364 1.00 90.44 99 TRP A O 1
ATOM 829 N N . LEU A 1 100 ? 5.766 5.141 4.713 1.00 90.50 100 LEU A N 1
ATOM 830 C CA . LEU A 1 100 ? 4.629 4.818 5.581 1.00 90.50 100 LEU A CA 1
ATOM 831 C C . LEU A 1 100 ? 4.850 3.502 6.310 1.00 90.50 100 LEU A C 1
ATOM 833 O O . LEU A 1 100 ? 4.607 3.416 7.509 1.00 90.50 100 LEU A O 1
ATOM 837 N N . GLU A 1 101 ? 5.334 2.484 5.610 1.00 90.12 101 GLU A N 1
ATOM 838 C CA . GLU A 1 101 ? 5.609 1.185 6.197 1.00 90.12 101 GLU A CA 1
ATOM 839 C C . GLU A 1 101 ? 6.627 1.281 7.335 1.00 90.12 101 GLU A C 1
ATOM 841 O O . GLU A 1 101 ? 6.384 0.713 8.401 1.00 90.12 101 GLU A O 1
ATOM 846 N N . LYS A 1 102 ? 7.718 2.031 7.128 1.00 88.19 102 LYS A N 1
ATOM 847 C CA . LYS A 1 102 ? 8.754 2.272 8.137 1.00 88.19 102 LYS A CA 1
ATOM 848 C C . LYS A 1 102 ? 8.222 3.073 9.325 1.00 88.19 102 LYS A C 1
ATOM 850 O O . LYS A 1 102 ? 8.511 2.713 10.462 1.00 88.19 102 LYS A O 1
ATOM 855 N N . MET A 1 103 ? 7.474 4.146 9.067 1.00 86.62 103 MET A N 1
ATOM 856 C CA . MET A 1 103 ? 7.001 5.059 10.114 1.00 86.62 103 MET A CA 1
ATOM 857 C C . MET A 1 103 ? 5.845 4.490 10.936 1.00 86.62 103 MET A C 1
ATOM 859 O O . MET A 1 103 ? 5.701 4.827 12.102 1.00 86.62 103 MET A O 1
ATOM 863 N N . THR A 1 104 ? 5.022 3.623 10.346 1.00 88.50 104 THR A N 1
ATOM 864 C CA . THR A 1 104 ? 3.857 3.023 11.020 1.00 88.50 104 THR A CA 1
ATOM 865 C C . THR A 1 104 ? 4.127 1.613 11.538 1.00 88.50 104 THR A C 1
ATOM 867 O O . THR A 1 104 ? 3.213 0.964 12.046 1.00 88.50 104 THR A O 1
ATOM 870 N N . ALA A 1 105 ? 5.352 1.100 11.379 1.00 85.00 105 ALA A N 1
ATOM 871 C CA . ALA A 1 105 ? 5.730 -0.205 11.903 1.00 85.00 105 ALA A CA 1
ATOM 872 C C . ALA A 1 105 ? 5.519 -0.242 13.431 1.00 85.00 105 ALA A C 1
ATOM 874 O O . ALA A 1 105 ? 5.913 0.709 14.110 1.00 85.00 105 ALA A O 1
ATOM 875 N N . PRO A 1 106 ? 4.940 -1.321 13.992 1.00 74.75 106 PRO A N 1
ATOM 876 C CA . PRO A 1 106 ? 4.742 -1.438 15.433 1.00 74.75 106 PRO A CA 1
ATOM 877 C C . PRO A 1 106 ? 6.080 -1.353 16.174 1.00 74.75 106 PRO A C 1
ATOM 879 O O . PRO A 1 106 ? 6.920 -2.246 16.068 1.00 74.75 106 PRO A O 1
ATOM 882 N N . ARG A 1 107 ? 6.296 -0.263 16.911 1.00 76.31 107 ARG A N 1
ATOM 883 C CA . ARG A 1 107 ? 7.469 -0.051 17.765 1.00 76.31 107 ARG A CA 1
ATOM 884 C C . ARG A 1 107 ? 7.027 0.593 19.069 1.00 76.31 107 ARG A C 1
ATOM 886 O O . ARG A 1 107 ? 6.111 1.414 19.082 1.00 76.31 107 ARG A O 1
ATOM 893 N N . TYR A 1 108 ? 7.665 0.197 20.162 1.00 70.12 108 TYR A N 1
ATOM 894 C CA . TYR A 1 108 ? 7.448 0.823 21.459 1.00 70.12 108 TYR A CA 1
ATOM 895 C C . TYR A 1 108 ? 8.065 2.228 21.465 1.00 70.12 108 TYR A C 1
ATOM 897 O O . TYR A 1 108 ? 9.185 2.385 20.989 1.00 70.12 108 TYR A O 1
ATOM 905 N N . GLY A 1 109 ? 7.346 3.225 21.993 1.00 64.81 109 GLY A N 1
ATOM 906 C CA . GLY A 1 109 ? 7.845 4.603 22.099 1.00 64.81 109 GLY A CA 1
ATOM 907 C C . GLY A 1 109 ? 8.047 5.282 20.743 1.00 64.81 109 GLY A C 1
ATOM 908 O O . GLY A 1 109 ? 9.164 5.601 20.364 1.00 64.81 109 GLY A O 1
ATOM 909 N N . MET A 1 110 ? 6.972 5.454 19.973 1.00 69.31 110 MET A N 1
ATOM 910 C CA . MET A 1 110 ? 7.041 6.135 18.678 1.00 69.31 110 MET A CA 1
ATOM 911 C C . MET A 1 110 ? 7.181 7.651 18.885 1.00 69.31 110 MET A C 1
ATOM 913 O O . MET A 1 110 ? 6.284 8.275 19.449 1.00 69.31 110 MET A O 1
ATOM 917 N N . ASP A 1 111 ? 8.274 8.236 18.398 1.00 64.44 111 ASP A N 1
ATOM 918 C CA . ASP A 1 111 ? 8.589 9.654 18.631 1.00 64.44 111 ASP A CA 1
ATOM 919 C C . ASP A 1 111 ? 7.784 10.624 17.742 1.00 64.44 111 ASP A C 1
ATOM 921 O O . ASP A 1 111 ? 7.622 11.799 18.074 1.00 64.44 111 ASP A O 1
ATOM 925 N N . ASP A 1 112 ? 7.248 10.156 16.607 1.00 72.12 112 ASP A N 1
ATOM 926 C CA . ASP A 1 112 ? 6.509 11.012 15.671 1.00 72.12 112 ASP A CA 1
ATOM 927 C C . ASP A 1 112 ? 5.012 11.064 15.999 1.00 72.12 112 ASP A C 1
ATOM 929 O O . ASP A 1 112 ? 4.186 10.324 15.451 1.00 72.12 112 ASP A O 1
ATOM 933 N N . VAL A 1 113 ? 4.659 12.006 16.877 1.00 72.25 113 VAL A N 1
ATOM 934 C CA . VAL A 1 113 ? 3.284 12.277 17.332 1.00 72.25 113 VAL A CA 1
ATOM 935 C C . VAL A 1 113 ? 2.294 12.445 16.171 1.00 72.25 113 VAL A C 1
ATOM 937 O O . VAL A 1 113 ? 1.116 12.114 16.308 1.00 72.25 113 VAL A O 1
ATOM 940 N N . LYS A 1 114 ? 2.751 12.904 14.998 1.00 79.69 114 LYS A N 1
ATOM 941 C CA . LYS A 1 114 ? 1.880 13.175 13.844 1.00 79.69 114 LYS A CA 1
ATOM 942 C C . LYS A 1 114 ? 1.382 11.903 13.163 1.00 79.69 114 LYS A C 1
ATOM 944 O O . LYS A 1 114 ? 0.334 11.935 12.521 1.00 79.69 114 LYS A O 1
ATOM 949 N N . LEU A 1 115 ? 2.108 10.792 13.299 1.00 83.31 115 LEU A N 1
ATOM 950 C CA . LEU A 1 115 ? 1.778 9.517 12.657 1.00 83.31 115 LEU A CA 1
ATOM 951 C C . LEU A 1 115 ? 1.218 8.472 13.626 1.00 83.31 115 LEU A C 1
ATOM 953 O O . LEU A 1 115 ? 0.739 7.433 13.169 1.00 83.31 115 LEU A O 1
ATOM 957 N N . ILE A 1 116 ? 1.172 8.766 14.931 1.00 86.25 116 ILE A N 1
ATOM 958 C CA . ILE A 1 116 ? 0.601 7.869 15.950 1.00 86.25 116 ILE A CA 1
ATOM 959 C C . ILE A 1 116 ? -0.823 7.441 15.586 1.00 86.25 116 ILE A C 1
ATOM 961 O O . ILE A 1 116 ? -1.154 6.262 15.693 1.00 86.25 116 ILE A O 1
ATOM 965 N N . GLY A 1 117 ? -1.665 8.365 15.112 1.00 88.19 117 GLY A N 1
ATOM 966 C CA . GLY A 1 117 ? -3.034 8.036 14.703 1.00 88.19 117 GLY A CA 1
ATOM 967 C C . GLY A 1 117 ? -3.073 6.995 13.580 1.00 88.19 117 GLY A C 1
ATOM 968 O O . GLY A 1 117 ? -3.823 6.025 13.656 1.00 88.19 117 GLY A O 1
ATOM 969 N N . VAL A 1 118 ? -2.214 7.154 12.574 1.00 90.38 118 VAL A N 1
ATOM 970 C CA . VAL A 1 118 ? -2.111 6.244 11.425 1.00 90.38 118 VAL A CA 1
ATOM 971 C C . VAL A 1 118 ? -1.576 4.872 11.854 1.00 90.38 118 VAL A C 1
ATOM 973 O O . VAL A 1 118 ? -2.137 3.838 11.494 1.00 90.38 118 VAL A O 1
ATOM 976 N N . ALA A 1 119 ? -0.524 4.853 12.668 1.00 90.19 119 ALA A N 1
ATOM 977 C CA . ALA A 1 119 ? 0.066 3.631 13.202 1.00 90.19 119 ALA A CA 1
ATOM 978 C C . ALA A 1 119 ? -0.900 2.865 14.123 1.00 90.19 119 ALA A C 1
ATOM 980 O O . ALA A 1 119 ? -0.994 1.639 14.046 1.00 90.19 119 ALA A O 1
ATOM 981 N N . ASN A 1 120 ? -1.681 3.576 14.941 1.00 90.25 120 ASN A N 1
ATOM 982 C CA . ASN A 1 120 ? -2.723 2.970 15.764 1.00 90.25 120 ASN A CA 1
ATOM 983 C C . ASN A 1 120 ? -3.797 2.305 14.905 1.00 90.25 120 ASN A C 1
ATOM 985 O O . ASN A 1 120 ? -4.182 1.180 15.219 1.00 90.25 120 ASN A O 1
ATOM 989 N N . ARG A 1 121 ? -4.227 2.944 13.804 1.00 91.81 121 ARG A N 1
ATOM 990 C CA . ARG A 1 121 ? -5.151 2.320 12.843 1.00 91.81 121 ARG A CA 1
ATOM 991 C C . ARG A 1 121 ? -4.564 1.046 12.260 1.00 91.81 121 ARG A C 1
ATOM 993 O O . ARG A 1 121 ? -5.213 0.012 12.348 1.00 91.81 121 ARG A O 1
ATOM 1000 N N . ARG A 1 122 ? -3.324 1.088 11.754 1.00 92.06 122 ARG A N 1
ATOM 1001 C CA . ARG A 1 122 ? -2.622 -0.104 11.246 1.00 92.06 122 ARG A CA 1
ATOM 1002 C C . ARG A 1 122 ? -2.624 -1.247 12.262 1.00 92.06 122 ARG A C 1
ATOM 1004 O O . ARG A 1 122 ? -2.878 -2.385 11.887 1.00 92.06 122 ARG A O 1
ATOM 1011 N N . ARG A 1 123 ? -2.357 -0.945 13.537 1.00 90.69 123 ARG A N 1
ATOM 1012 C CA . ARG A 1 123 ? -2.287 -1.937 14.620 1.00 90.69 123 ARG A CA 1
ATOM 1013 C C . ARG A 1 123 ? -3.624 -2.629 14.890 1.00 90.69 123 ARG A C 1
ATOM 1015 O O . ARG A 1 123 ? -3.629 -3.829 15.131 1.00 90.69 123 ARG A O 1
ATOM 1022 N N . ILE A 1 124 ? -4.730 -1.882 14.905 1.00 92.38 124 ILE A N 1
ATOM 1023 C CA . ILE A 1 124 ? -6.050 -2.428 15.271 1.00 92.38 124 ILE A CA 1
ATOM 1024 C C . ILE A 1 124 ? -6.862 -2.921 14.068 1.00 92.38 124 ILE A C 1
ATOM 1026 O O . ILE A 1 124 ? -7.856 -3.609 14.270 1.00 92.38 124 ILE A O 1
ATOM 1030 N N . TRP A 1 125 ? -6.452 -2.588 12.839 1.00 92.38 125 TRP A N 1
ATOM 1031 C CA . TRP A 1 125 ? -7.243 -2.810 11.625 1.00 92.38 125 TRP A CA 1
ATOM 1032 C C . TRP A 1 125 ? -7.727 -4.252 11.462 1.00 92.38 125 TRP A C 1
ATOM 1034 O O . TRP A 1 125 ? -8.928 -4.460 11.358 1.00 92.38 125 TRP A O 1
ATOM 1044 N N . GLY A 1 126 ? -6.825 -5.237 11.532 1.00 89.44 126 GLY A N 1
ATOM 1045 C CA . GLY A 1 126 ? -7.202 -6.646 11.357 1.00 89.44 126 GLY A CA 1
ATOM 1046 C C . GLY A 1 126 ? -8.198 -7.139 12.413 1.00 89.44 126 GLY A C 1
ATOM 1047 O O . GLY A 1 126 ? -9.145 -7.846 12.094 1.00 89.44 126 GLY A O 1
ATOM 1048 N N . VAL A 1 127 ? -8.064 -6.680 13.664 1.00 91.38 127 VAL A N 1
ATOM 1049 C CA . VAL A 1 127 ? -9.024 -7.012 14.734 1.00 91.38 127 VAL A CA 1
ATOM 1050 C C . VAL A 1 127 ? -10.390 -6.380 14.454 1.00 91.38 127 VAL A C 1
ATOM 1052 O O . VAL A 1 127 ? -11.427 -6.991 14.709 1.00 91.38 127 VAL A O 1
ATOM 1055 N N . CYS A 1 128 ? -10.408 -5.154 13.928 1.00 93.00 128 CYS A N 1
ATOM 1056 C CA . CYS A 1 128 ? -11.642 -4.499 13.512 1.00 93.00 128 CYS A CA 1
ATOM 1057 C C . CYS A 1 128 ? -12.290 -5.195 12.308 1.00 93.00 128 CYS A C 1
ATOM 1059 O O . CYS A 1 128 ? -13.514 -5.270 12.282 1.00 93.00 128 CYS A O 1
ATOM 1061 N N . GLU A 1 129 ? -11.515 -5.723 11.356 1.00 90.75 129 GLU A N 1
ATOM 1062 C CA . GLU A 1 129 ? -12.035 -6.521 10.234 1.00 90.75 129 GLU A CA 1
ATOM 1063 C C . GLU A 1 129 ? -12.728 -7.794 10.737 1.00 90.75 129 GLU A C 1
ATOM 1065 O O . GLU A 1 129 ? -13.892 -8.027 10.409 1.00 90.75 129 GLU A O 1
ATOM 1070 N N . ASP A 1 130 ? -12.082 -8.543 11.635 1.00 89.56 130 ASP A N 1
ATOM 1071 C CA . ASP A 1 130 ? -12.664 -9.749 12.240 1.00 89.56 130 ASP A CA 1
ATOM 1072 C C . ASP A 1 130 ? -13.944 -9.453 13.046 1.00 89.56 130 ASP A C 1
ATOM 1074 O O . ASP A 1 130 ? -14.885 -10.258 13.093 1.00 89.56 130 ASP A O 1
ATOM 1078 N N . LEU A 1 131 ? -13.985 -8.298 13.720 1.00 93.06 131 LEU A N 1
ATOM 1079 C CA . LEU A 1 131 ? -15.131 -7.872 14.522 1.00 93.06 131 LEU A CA 1
ATOM 1080 C C . LEU A 1 131 ? -16.282 -7.341 13.659 1.00 93.06 131 LEU A C 1
ATOM 1082 O O . LEU A 1 131 ? -17.443 -7.579 13.998 1.00 93.06 131 LEU A O 1
ATOM 1086 N N . ALA A 1 132 ? -15.982 -6.641 12.563 1.00 90.94 132 ALA A N 1
ATOM 1087 C CA . ALA A 1 132 ? -16.977 -6.014 11.698 1.00 90.94 132 ALA A CA 1
ATOM 1088 C C . ALA A 1 132 ? -17.978 -7.041 11.156 1.00 90.94 132 ALA A C 1
ATOM 1090 O O . ALA A 1 132 ? -19.186 -6.815 11.216 1.00 90.94 132 ALA A O 1
ATOM 1091 N N . ASP A 1 133 ? -17.502 -8.209 10.727 1.00 88.00 133 ASP A N 1
ATOM 1092 C CA . ASP A 1 133 ? -18.362 -9.294 10.249 1.00 88.00 133 ASP A CA 1
ATOM 1093 C C . ASP A 1 133 ? -19.324 -9.802 11.326 1.00 88.00 133 ASP A C 1
ATOM 1095 O O . ASP A 1 133 ? -20.502 -10.060 11.057 1.00 88.00 133 ASP A O 1
ATOM 1099 N N . ARG A 1 134 ? -18.842 -9.942 12.565 1.00 89.19 134 ARG A N 1
ATOM 1100 C CA . ARG A 1 134 ? -19.666 -10.379 13.703 1.00 89.19 134 ARG A CA 1
ATOM 1101 C C . ARG A 1 134 ? -20.710 -9.326 14.055 1.00 89.19 134 ARG A C 1
ATOM 1103 O O . ARG A 1 134 ? -21.875 -9.663 14.260 1.00 89.19 134 ARG A O 1
ATOM 1110 N N . TYR A 1 135 ? -20.298 -8.063 14.078 1.00 90.69 135 TYR A N 1
ATOM 1111 C CA . TYR A 1 135 ? -21.170 -6.929 14.349 1.00 90.69 135 TYR A CA 1
ATOM 1112 C C . TYR A 1 135 ? -22.284 -6.816 13.298 1.00 90.69 135 TYR A C 1
ATOM 1114 O O . TYR A 1 135 ? -23.464 -6.815 13.646 1.00 90.69 135 TYR A O 1
ATOM 1122 N N . ASN A 1 136 ? -21.939 -6.860 12.009 1.00 90.38 136 ASN A N 1
ATOM 1123 C CA . ASN A 1 136 ? -22.906 -6.816 10.910 1.00 90.38 136 ASN A CA 1
ATOM 1124 C C . ASN A 1 136 ? -23.913 -7.976 10.969 1.00 90.38 136 ASN A C 1
ATOM 1126 O O . ASN A 1 136 ? -25.102 -7.779 10.727 1.00 90.38 136 ASN A O 1
ATOM 1130 N N . LYS A 1 137 ? -23.467 -9.185 11.338 1.00 89.06 137 LYS A N 1
ATOM 1131 C CA . LYS A 1 137 ? -24.367 -10.332 11.545 1.00 89.06 137 LYS A CA 1
ATOM 1132 C C . LYS A 1 137 ? -25.344 -10.100 12.696 1.00 89.06 137 LYS A C 1
ATOM 1134 O O . LYS A 1 137 ? -26.515 -10.423 12.539 1.00 89.06 137 LYS A O 1
ATOM 1139 N N . SER A 1 138 ? -24.895 -9.528 13.816 1.00 88.25 138 SER A N 1
ATOM 1140 C CA . SER A 1 138 ? -25.778 -9.230 14.956 1.00 88.25 138 SER A CA 1
ATOM 1141 C C . SER A 1 138 ? -26.825 -8.154 14.659 1.00 88.25 138 SER A C 1
ATOM 1143 O O . SER A 1 138 ? -27.940 -8.255 15.156 1.00 88.25 138 SER A O 1
ATOM 1145 N N . LEU A 1 139 ? -26.510 -7.168 13.811 1.00 88.38 139 LEU A N 1
ATOM 1146 C CA . LEU A 1 139 ? -27.464 -6.123 13.421 1.00 88.38 139 LEU A CA 1
ATOM 1147 C C . LEU A 1 139 ? -28.611 -6.650 12.550 1.00 88.38 139 LEU A C 1
ATOM 1149 O O . LEU A 1 139 ? -29.713 -6.112 12.591 1.00 88.38 139 LEU A O 1
ATOM 1153 N N . ASN A 1 140 ? -28.354 -7.700 11.768 1.00 82.44 140 ASN A N 1
ATOM 1154 C CA . ASN A 1 140 ? -29.341 -8.312 10.876 1.00 82.44 140 ASN A CA 1
ATOM 1155 C C . ASN A 1 140 ? -30.182 -9.401 11.560 1.00 82.44 140 ASN A C 1
ATOM 1157 O O . ASN A 1 140 ? -31.031 -10.016 10.913 1.00 82.44 140 ASN A O 1
ATOM 1161 N N . GLN A 1 141 ? -29.947 -9.676 12.845 1.00 73.62 141 GLN A N 1
ATOM 1162 C CA . GLN A 1 141 ? -30.801 -10.576 13.610 1.00 73.62 141 GLN A CA 1
ATOM 1163 C C . GLN A 1 141 ? -32.033 -9.805 14.097 1.00 73.62 141 GLN A C 1
ATOM 1165 O O . GLN A 1 141 ? -31.883 -8.706 14.635 1.00 73.62 141 GLN A O 1
ATOM 1170 N N . PRO A 1 142 ? -33.253 -10.352 13.938 1.00 64.88 142 PRO A N 1
ATOM 1171 C CA . PRO A 1 142 ? -34.427 -9.756 14.554 1.00 64.88 142 PRO A CA 1
ATOM 1172 C C . PRO A 1 142 ? -34.177 -9.684 16.058 1.00 64.88 142 PRO A C 1
ATOM 1174 O O . PRO A 1 142 ? -33.813 -10.685 16.678 1.00 64.88 142 PRO A O 1
ATOM 1177 N N . THR A 1 143 ? -34.332 -8.488 16.624 1.00 62.19 143 THR A N 1
ATOM 1178 C CA . THR A 1 143 ? -34.236 -8.247 18.063 1.00 62.19 143 THR A CA 1
ATOM 1179 C C . THR A 1 143 ? -35.066 -9.295 18.790 1.00 62.19 143 THR A C 1
ATOM 1181 O O . THR A 1 143 ? -36.296 -9.274 18.725 1.00 62.19 143 THR A O 1
ATOM 1184 N N . VAL A 1 144 ? -34.402 -10.227 19.474 1.00 63.47 144 VAL A N 1
ATOM 1185 C CA . VAL A 1 144 ? -35.073 -11.073 20.453 1.00 63.47 144 VAL A CA 1
ATOM 1186 C C . VAL A 1 144 ? -35.527 -10.110 21.540 1.00 63.47 144 VAL A C 1
ATOM 1188 O O . VAL A 1 144 ? -34.691 -9.527 22.231 1.00 63.47 144 VAL A O 1
ATOM 1191 N N . ASN A 1 145 ? -36.841 -9.872 21.617 1.00 58.75 145 ASN A N 1
ATOM 1192 C CA . ASN A 1 145 ? -37.431 -9.059 22.673 1.00 58.75 145 ASN A CA 1
ATOM 1193 C C . ASN A 1 145 ? -36.865 -9.549 24.011 1.00 58.75 145 ASN A C 1
ATOM 1195 O O . ASN A 1 145 ? -36.943 -10.755 24.273 1.00 58.75 145 ASN A O 1
ATOM 1199 N N . PRO A 1 146 ? -36.276 -8.669 24.840 1.00 58.06 146 PRO A N 1
ATOM 1200 C CA . PRO A 1 146 ? -35.821 -9.076 26.155 1.00 58.06 146 PRO A CA 1
ATOM 1201 C C . PRO A 1 146 ? -37.023 -9.676 26.883 1.00 58.06 146 PRO A C 1
ATOM 1203 O O . PRO A 1 146 ? -38.067 -9.033 26.998 1.00 58.06 146 PRO A O 1
ATOM 1206 N N . MET A 1 147 ? -36.881 -10.948 27.270 1.00 56.19 147 MET A N 1
ATOM 1207 C CA . MET A 1 147 ? -37.874 -11.734 27.998 1.00 56.19 147 MET A CA 1
ATOM 1208 C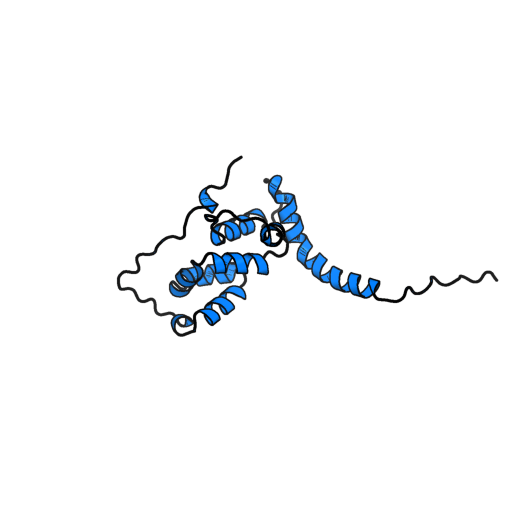 C . MET A 1 147 ? -38.581 -10.854 29.032 1.00 56.19 147 MET A C 1
ATOM 1210 O O . MET A 1 147 ? -37.942 -10.332 29.948 1.00 56.19 147 MET A O 1
ATOM 1214 N N . GLN A 1 148 ? -39.900 -10.703 28.881 1.00 53.62 148 GLN A N 1
ATOM 1215 C CA . GLN A 1 148 ? -40.763 -10.257 29.966 1.00 53.62 148 GLN A CA 1
ATOM 1216 C C . GLN A 1 148 ? -40.569 -11.248 31.113 1.00 53.62 148 GLN A C 1
ATOM 1218 O O . GLN A 1 148 ? -41.059 -12.375 31.060 1.00 53.62 148 GLN A O 1
ATOM 1223 N N . TRP A 1 149 ? -39.824 -10.839 32.136 1.00 54.75 149 TRP A N 1
ATOM 1224 C CA . TRP A 1 149 ? -39.861 -11.508 33.425 1.00 54.75 149 TRP A CA 1
ATOM 1225 C C . TRP A 1 149 ? -41.282 -11.342 33.954 1.00 54.75 149 TRP A C 1
ATOM 1227 O O . TRP A 1 149 ? -41.681 -10.252 34.364 1.00 54.75 149 TRP A O 1
ATOM 1237 N N . GLY A 1 150 ? -42.072 -12.408 33.830 1.00 53.28 150 GLY A N 1
ATOM 1238 C CA . GLY A 1 150 ? -43.427 -12.465 34.350 1.00 53.28 150 GLY A CA 1
ATOM 1239 C C . GLY A 1 150 ? -43.401 -12.199 35.848 1.00 53.28 150 GLY A C 1
ATOM 1240 O O . GLY A 1 150 ? -42.725 -12.899 36.597 1.00 53.28 150 GLY A O 1
ATOM 1241 N N . SER A 1 151 ? -44.117 -11.162 36.268 1.00 51.12 151 SER A N 1
ATOM 1242 C CA . SER A 1 151 ? -44.522 -10.996 37.656 1.00 51.12 151 SER A CA 1
ATOM 1243 C C . SER A 1 151 ? -45.561 -12.072 37.966 1.00 51.12 151 SER A C 1
ATOM 1245 O O . SER A 1 151 ? -46.630 -12.087 37.353 1.00 51.12 151 SER A O 1
ATOM 1247 N N . GLY A 1 152 ? -45.219 -12.973 38.880 1.00 46.59 152 GLY A N 1
ATOM 1248 C CA . GLY A 1 152 ? -46.095 -13.971 39.482 1.00 46.59 152 GLY A CA 1
ATOM 1249 C C . GLY A 1 152 ? -45.652 -14.203 40.912 1.00 46.59 152 GLY A C 1
ATOM 1250 O O . GLY A 1 152 ? -44.421 -14.322 41.107 1.00 46.59 152 GLY A O 1
#

Foldseek 3Di:
DPDPPVQLDADDDDPCPPDDFDDPCVVPDLVVLLVVLLPDDPVVNVVVLVVGVVSVVSVSDQVSLLVSCVVVQVLPCVSVVCVVPDDPPSGRSVVVVVVLCVQLPDDPPRPPPPCPSSSVSVVCVVVCVVVVVVVVVVVPDDPPPPDDPDDD

pLDDT: mean 82.97, std 12.7, range [39.12, 95.31]

Sequence (152 aa):
METNSGLKTPFVELDLRDRKPVSPFGKLPLEIVYQICKFLPSDSLKALTEASLHIHLVTQDNLFWKQYMQQNMPWFWELQAAKNQKAPADLNYKRMYMWLEKMTAPRYGMDDVKLIGVANRRRIWGVCEDLADRYNKSLNQPTVNPMQWGSG

Organism: Aspergillus tubingensis (NCBI:txid5068)

Secondary structure (DSSP, 8-s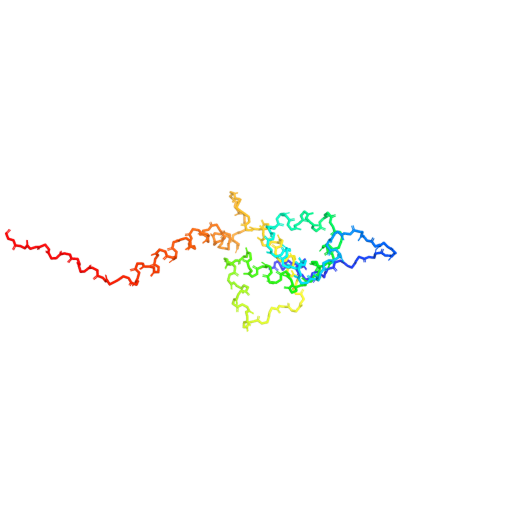tate):
----GGGGPPPPPP--TT-----GGGGS-HHHHHHHHHHS-HHHHHHHHHH-HHHHHHT--HHHHHHHHHHH-TT-HHHHHTT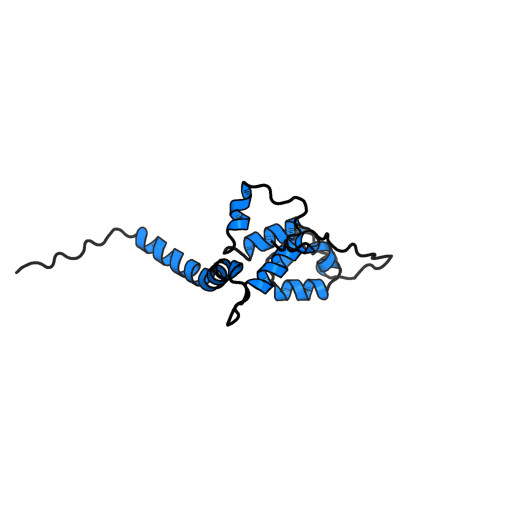SS---TT--HHHHHHHHHHHSS--SS---TTTHHHHHHHHHHHHHHHHHHHHHHHHTS-----------